Protein AF-A0A423J832-F1 (afdb_monomer_lite)

Sequence (151 aa):
MRSGGTHQSEHPGKLGWFMEVVCPSADRFETAFSSPDRAEGVAHLAERMSDHIIEHAYWGSARDRLPIAQVDPLLTSPTPEAFEILQPKRVRVQGKNNLSLIRSGQDWSDTIGQERDLYLNDMEPTLVAGMDFLRDQGRLPGHRGQLFLLG

InterPro domains:
  IPR025702 Aliphatic aldoxime/phenylacetaldoxime dehydratase [PF13816] (13-142)

Organism: NCBI:txid930166

pLDDT: mean 84.41, std 17.06, range [34.03, 98.06]

Foldseek 3Di:
DDDDDPPPPDDPDPDDDDDDDDDDDPLLAADDDPDQPDDDDCSVVPPGGDDDDPLDDDPCSRLVRRNCSVPDVLDKDPQDPDWDCPDPRDIHGDDIRSQAEDEDEDDCPPPDDPVNCCCVPPPVVVVVVVVVCCVPPLVPPPSVRYDYDYD

Radius of gyration: 19.94 Å; chains: 1; bounding box: 53×41×42 Å

Secondary structure (DSSP, 8-state):
------------SSS----------TTS-----S-TT---GGGGGSS------SS-SSTTHHHHTSGGGGT---PPPPP--PEEEEETTEEEEPP-TT-EEEEE----TT--HHHHHHIIIIIHHHHHHHHHHHHHHTTSTTTTTEEEEE-

Structure (mmCIF, N/CA/C/O backbone):
data_AF-A0A423J832-F1
#
_entry.id   AF-A0A423J832-F1
#
loop_
_atom_site.group_PDB
_atom_site.id
_atom_site.type_symbol
_atom_site.label_atom_id
_atom_site.label_alt_id
_atom_site.label_comp_id
_atom_site.label_asym_id
_atom_site.label_entity_id
_atom_site.label_seq_id
_atom_site.pdbx_PDB_ins_code
_atom_site.Cartn_x
_atom_site.Cartn_y
_atom_site.Cartn_z
_atom_site.occupancy
_atom_site.B_iso_or_equiv
_atom_site.auth_seq_id
_atom_site.auth_comp_id
_atom_site.auth_asym_id
_atom_site.auth_atom_id
_atom_site.pdbx_PDB_model_num
ATOM 1 N N . MET A 1 1 ? -38.864 16.291 11.611 1.00 36.97 1 MET A N 1
ATOM 2 C CA . MET A 1 1 ? -38.803 14.986 12.304 1.00 36.97 1 MET A CA 1
ATOM 3 C C . MET A 1 1 ? -38.875 13.884 11.258 1.00 36.97 1 MET A C 1
ATOM 5 O O . MET A 1 1 ? -39.946 13.655 10.718 1.00 36.97 1 MET A O 1
ATOM 9 N N . ARG A 1 2 ? -37.743 13.272 10.892 1.00 35.44 2 ARG A N 1
ATOM 10 C CA . ARG A 1 2 ? -37.725 12.047 10.078 1.00 35.44 2 ARG A CA 1
ATOM 11 C C . ARG A 1 2 ? -37.383 10.898 11.017 1.00 35.44 2 ARG A C 1
ATOM 13 O O . ARG A 1 2 ? -36.361 10.946 11.694 1.00 35.44 2 ARG A O 1
ATOM 20 N N . SER A 1 3 ? -38.305 9.952 11.117 1.00 37.66 3 SER A N 1
ATOM 21 C CA . SER A 1 3 ? -38.234 8.759 11.953 1.00 37.66 3 SER A CA 1
ATOM 22 C C . SER A 1 3 ? -37.027 7.907 11.564 1.00 37.66 3 SER A C 1
ATOM 24 O O . SER A 1 3 ? -36.931 7.450 10.424 1.00 37.66 3 SER A O 1
ATOM 26 N N . GLY A 1 4 ? -36.112 7.712 12.513 1.00 40.28 4 GLY A N 1
ATOM 27 C CA . GLY A 1 4 ? -34.990 6.792 12.385 1.00 40.28 4 GLY A CA 1
ATOM 28 C C . GLY A 1 4 ? -35.491 5.352 12.363 1.00 40.28 4 GLY A C 1
ATOM 29 O O . GLY A 1 4 ? -35.979 4.847 13.369 1.00 40.28 4 GLY A O 1
ATOM 30 N N . GLY A 1 5 ? -35.375 4.703 11.207 1.00 34.03 5 GLY A N 1
ATOM 31 C CA . GLY A 1 5 ? -35.502 3.257 11.098 1.00 34.03 5 GLY A CA 1
ATOM 32 C C . GLY A 1 5 ? -34.211 2.607 11.580 1.00 34.03 5 GLY A C 1
ATOM 33 O O . GLY A 1 5 ? -33.200 2.631 10.882 1.00 34.03 5 GLY A O 1
ATOM 34 N N . THR A 1 6 ? -34.226 2.038 12.779 1.00 42.25 6 THR A N 1
ATOM 35 C CA . THR A 1 6 ? -33.174 1.140 13.254 1.00 42.25 6 THR A CA 1
ATOM 36 C C . THR A 1 6 ? -33.326 -0.201 12.540 1.00 42.25 6 THR A C 1
ATOM 38 O O . THR A 1 6 ? -34.042 -1.089 12.993 1.00 42.25 6 THR A O 1
ATOM 41 N N . HIS A 1 7 ? -32.649 -0.366 11.401 1.00 44.50 7 HIS A N 1
ATOM 42 C CA . HIS A 1 7 ? -32.467 -1.686 10.798 1.00 44.50 7 HIS A CA 1
ATOM 43 C C . HIS A 1 7 ? -31.565 -2.522 11.720 1.00 44.50 7 HIS A C 1
ATOM 45 O O . HIS A 1 7 ? -30.336 -2.477 11.639 1.00 44.50 7 HIS A O 1
ATOM 51 N N . GLN A 1 8 ? -32.176 -3.268 12.642 1.00 46.84 8 GLN A N 1
ATOM 52 C CA . GLN A 1 8 ? -31.496 -4.348 13.344 1.00 46.84 8 GLN A CA 1
ATOM 53 C C . GLN A 1 8 ? -31.387 -5.528 12.381 1.00 46.84 8 GLN A C 1
ATOM 55 O O . GLN A 1 8 ? -32.319 -6.308 12.222 1.00 46.84 8 GLN A O 1
ATOM 60 N N . SER A 1 9 ? -30.266 -5.636 11.674 1.00 55.16 9 SER A N 1
ATOM 61 C CA . SER A 1 9 ? -29.947 -6.871 10.963 1.00 55.16 9 SER A CA 1
ATOM 62 C C . SER A 1 9 ? -29.386 -7.869 11.977 1.00 55.16 9 SER A C 1
ATOM 64 O O . SER A 1 9 ? -28.193 -7.839 12.291 1.00 55.16 9 SER A O 1
ATOM 66 N N . GLU A 1 10 ? -30.250 -8.720 12.519 1.00 57.28 10 GLU A N 1
ATOM 67 C CA . GLU A 1 10 ? -29.813 -9.937 13.196 1.00 57.28 10 GLU A CA 1
ATOM 68 C C . GLU A 1 10 ? -29.163 -10.855 12.151 1.00 57.28 10 GLU A C 1
ATOM 70 O O . GLU A 1 10 ? -29.772 -11.177 11.133 1.00 57.28 10 GLU A O 1
ATOM 75 N N . HIS A 1 11 ? -27.902 -11.241 12.364 1.00 59.62 11 HIS A N 1
ATOM 76 C CA . HIS A 1 11 ? -27.209 -12.207 11.508 1.00 59.62 11 HIS A CA 1
ATOM 77 C C . HIS A 1 11 ? -27.325 -13.604 12.141 1.00 59.62 11 HIS A C 1
ATOM 79 O O . HIS A 1 11 ? -26.670 -13.857 13.155 1.00 59.62 11 HIS A O 1
ATOM 85 N N . PRO A 1 12 ? -28.121 -14.529 11.579 1.00 58.09 12 PRO A N 1
ATOM 86 C CA . PRO A 1 12 ? -28.448 -15.806 12.221 1.00 58.09 12 PRO A CA 1
ATOM 87 C C . PRO A 1 12 ? -27.370 -16.904 12.052 1.00 58.09 12 PRO A C 1
ATOM 89 O O . PRO A 1 12 ? -27.673 -18.089 12.149 1.00 58.09 12 PRO A O 1
ATOM 92 N N . GLY A 1 13 ? -26.107 -16.552 11.785 1.00 68.81 13 GLY A N 1
ATOM 93 C CA . GLY A 1 13 ? -25.051 -17.508 11.412 1.00 68.81 13 GLY A CA 1
ATOM 94 C C . GLY A 1 13 ? -23.963 -17.729 12.472 1.00 68.81 13 GLY A C 1
ATOM 95 O O . GLY A 1 13 ? -23.710 -16.873 13.313 1.00 68.81 13 GLY A O 1
ATOM 96 N N . LYS A 1 14 ? -23.261 -18.871 12.386 1.00 85.25 14 LYS A N 1
ATOM 97 C CA . LYS A 1 14 ? -22.036 -19.177 13.166 1.00 85.25 14 LYS A CA 1
ATOM 98 C C . LYS A 1 14 ? -20.777 -18.450 12.654 1.00 85.25 14 LYS A C 1
ATOM 100 O O . LYS A 1 14 ? -19.709 -18.614 13.233 1.00 85.25 14 LYS A O 1
ATOM 105 N N . LEU A 1 15 ? -20.888 -17.702 11.557 1.00 88.19 15 LEU A N 1
ATOM 106 C CA . LEU A 1 15 ? -19.777 -17.021 10.890 1.00 88.19 15 LEU A CA 1
ATOM 107 C C . LEU A 1 15 ? -19.659 -15.564 11.356 1.00 88.19 15 LEU A C 1
ATOM 109 O O . LEU A 1 15 ? -20.670 -14.905 11.605 1.00 88.19 15 LEU A O 1
ATOM 113 N N . GLY A 1 16 ? -18.423 -15.069 11.440 1.00 89.88 16 GLY A N 1
ATOM 114 C CA . GLY A 1 16 ? -18.128 -13.650 11.633 1.00 89.88 16 GLY A CA 1
ATOM 115 C C . GLY A 1 16 ? -18.175 -12.888 10.308 1.00 89.88 16 GLY A C 1
ATOM 116 O O . GLY A 1 16 ? -17.800 -13.428 9.271 1.00 89.88 16 GLY A O 1
ATOM 117 N N . TRP A 1 17 ? -18.620 -11.634 10.356 1.00 90.81 17 TRP A N 1
ATOM 118 C CA . TRP A 1 17 ? -18.662 -10.728 9.207 1.00 90.81 17 TRP A CA 1
ATOM 119 C C . TRP A 1 17 ? -17.906 -9.452 9.551 1.00 90.81 17 TRP A C 1
ATOM 121 O O . TRP A 1 17 ? -18.014 -8.958 10.675 1.00 90.81 17 TRP A O 1
ATOM 131 N N . PHE A 1 18 ? -17.187 -8.900 8.580 1.00 92.00 18 PHE A N 1
ATOM 132 C CA . PHE A 1 18 ? -16.541 -7.600 8.695 1.00 92.00 18 PHE A CA 1
ATOM 133 C C . PHE A 1 18 ? -16.747 -6.800 7.409 1.00 92.00 18 PHE A C 1
ATOM 135 O O . PHE A 1 18 ? -17.041 -7.357 6.353 1.00 92.00 18 PHE A O 1
ATOM 142 N N . MET A 1 19 ? -16.639 -5.480 7.523 1.00 92.75 19 MET A N 1
ATOM 143 C CA . MET A 1 19 ? -16.716 -4.559 6.398 1.00 92.75 19 MET A CA 1
ATOM 144 C C . MET A 1 19 ? -15.739 -3.416 6.657 1.00 92.75 19 MET A C 1
ATOM 146 O O . MET A 1 19 ? -15.902 -2.670 7.622 1.00 92.75 19 MET A O 1
ATOM 150 N N . GLU A 1 20 ? -14.743 -3.289 5.787 1.00 91.69 20 GLU A N 1
ATOM 151 C CA . GLU A 1 20 ? -13.739 -2.228 5.817 1.00 91.69 20 GLU A CA 1
ATOM 152 C C . GLU A 1 20 ? -13.925 -1.363 4.574 1.00 91.69 20 GLU A C 1
ATOM 154 O O . GLU A 1 20 ? -13.771 -1.832 3.449 1.00 91.69 20 GLU A O 1
ATOM 159 N N . VAL A 1 21 ? -14.325 -0.108 4.774 1.00 92.50 21 VAL A N 1
ATOM 160 C CA . VAL A 1 21 ? -14.593 0.834 3.682 1.00 92.50 21 VAL A CA 1
ATOM 161 C C . VAL A 1 21 ? -13.743 2.071 3.898 1.00 92.50 21 VAL A C 1
ATOM 163 O O . VAL A 1 21 ? -13.837 2.720 4.940 1.00 92.50 21 VAL A O 1
ATOM 166 N N . VAL A 1 22 ? -12.940 2.406 2.892 1.00 91.81 22 VAL A N 1
ATOM 167 C CA . VAL A 1 22 ? -12.191 3.660 2.812 1.00 91.81 22 VAL A CA 1
ATOM 168 C C . VAL A 1 22 ? -12.587 4.393 1.536 1.00 91.81 22 VAL A C 1
ATOM 170 O O . VAL A 1 22 ? -12.792 3.773 0.496 1.00 91.81 22 VAL A O 1
ATOM 173 N N . CYS A 1 23 ? -12.702 5.716 1.624 1.00 93.62 23 CYS A N 1
ATOM 174 C CA . CYS A 1 23 ? -13.133 6.566 0.516 1.00 93.62 23 CYS A CA 1
ATOM 175 C C . CYS A 1 23 ? -12.135 7.722 0.337 1.00 93.62 23 CYS A C 1
ATOM 177 O O . CYS A 1 23 ? -12.439 8.843 0.753 1.00 93.62 23 CYS A O 1
ATOM 179 N N . PRO A 1 24 ? -10.924 7.470 -0.195 1.00 94.81 24 PRO A N 1
ATOM 180 C CA . PRO A 1 24 ? -9.982 8.546 -0.475 1.00 94.81 24 PRO A CA 1
ATOM 181 C C . PRO A 1 24 ? -10.530 9.453 -1.585 1.00 94.81 24 PRO A C 1
ATOM 183 O O . PRO A 1 24 ? -11.142 8.988 -2.546 1.00 94.81 24 PRO A O 1
ATOM 186 N N . SER A 1 25 ? -10.298 10.756 -1.461 1.00 95.50 25 SER A N 1
ATOM 187 C CA . SER A 1 25 ? -10.433 11.701 -2.570 1.00 95.50 25 SER A CA 1
ATOM 188 C C . SER A 1 25 ? -9.281 11.526 -3.569 1.00 95.50 25 SER A C 1
ATOM 190 O O . SER A 1 25 ? -8.267 10.905 -3.252 1.00 95.50 25 SER A O 1
ATOM 192 N N . ALA A 1 26 ? -9.424 12.079 -4.778 1.00 94.88 26 ALA A N 1
ATOM 193 C CA . ALA A 1 26 ? -8.436 11.929 -5.854 1.00 94.88 26 ALA A CA 1
ATOM 194 C C . ALA A 1 26 ? -7.032 12.460 -5.510 1.00 94.88 26 ALA A C 1
ATOM 196 O O . ALA A 1 26 ? -6.043 12.002 -6.065 1.00 94.88 26 ALA A O 1
ATOM 197 N N . ASP A 1 27 ? -6.930 13.398 -4.572 1.00 97.38 27 ASP A N 1
ATOM 198 C CA . ASP A 1 27 ? -5.669 13.934 -4.058 1.00 97.38 27 ASP A CA 1
ATOM 199 C C . ASP A 1 27 ? -5.028 13.065 -2.961 1.00 97.38 27 ASP A C 1
ATOM 201 O O . ASP A 1 27 ? -3.900 13.338 -2.555 1.00 97.38 27 ASP A O 1
ATOM 205 N N . ARG A 1 28 ? -5.726 12.031 -2.471 1.00 96.94 28 ARG A N 1
ATOM 206 C CA . ARG A 1 28 ? -5.343 11.195 -1.317 1.00 96.94 28 ARG A CA 1
ATOM 207 C C . ARG A 1 28 ? -5.018 9.746 -1.672 1.00 96.94 28 ARG A C 1
ATOM 209 O O . ARG A 1 28 ? -4.885 8.924 -0.766 1.00 96.94 28 ARG A O 1
ATOM 216 N N . PHE A 1 29 ? -4.871 9.428 -2.952 1.00 96.69 29 PHE A N 1
ATOM 217 C CA . PHE A 1 29 ? -4.318 8.150 -3.384 1.00 96.69 29 PHE A CA 1
ATOM 218 C C . PHE A 1 29 ? -3.308 8.348 -4.511 1.00 96.69 29 PHE A C 1
ATOM 220 O O . PHE A 1 29 ? -3.307 9.364 -5.201 1.00 96.69 29 PHE A O 1
ATOM 227 N N . GLU A 1 30 ? -2.434 7.364 -4.660 1.00 97.12 30 GLU A N 1
ATOM 228 C CA . GLU A 1 30 ? -1.434 7.282 -5.716 1.00 97.12 30 GLU A CA 1
ATOM 229 C C . GLU A 1 30 ? -1.467 5.874 -6.310 1.00 97.12 30 GLU A C 1
ATOM 231 O O . GLU A 1 30 ? -1.953 4.934 -5.671 1.00 97.12 30 GLU A O 1
ATOM 236 N N . THR A 1 31 ? -0.981 5.733 -7.537 1.00 96.12 31 THR A N 1
ATOM 237 C CA . THR A 1 31 ? -0.826 4.435 -8.193 1.00 96.12 31 THR A CA 1
ATOM 238 C C . THR A 1 31 ? 0.511 4.376 -8.914 1.00 96.12 31 THR A C 1
ATOM 240 O O . THR A 1 31 ? 0.914 5.357 -9.541 1.00 96.12 31 THR A O 1
ATOM 243 N N . ALA A 1 32 ? 1.153 3.210 -8.904 1.00 95.50 32 ALA A N 1
ATOM 244 C CA . ALA A 1 32 ? 2.358 2.936 -9.675 1.00 95.50 32 ALA A CA 1
ATOM 245 C C . ALA A 1 32 ? 2.239 1.562 -10.343 1.00 95.50 32 ALA A C 1
ATOM 247 O O . ALA A 1 32 ? 1.945 0.572 -9.675 1.00 95.50 32 ALA A O 1
ATOM 248 N N . PHE A 1 33 ? 2.481 1.518 -11.653 1.00 95.12 33 PHE A N 1
ATOM 249 C CA . PHE A 1 33 ? 2.395 0.309 -12.469 1.00 95.12 33 PHE A CA 1
ATOM 250 C C . PHE A 1 33 ? 3.693 0.106 -13.244 1.00 95.12 33 PHE A C 1
ATOM 252 O O . PHE A 1 33 ? 4.256 1.060 -13.780 1.00 95.12 33 PHE A O 1
ATOM 259 N N . SER A 1 34 ? 4.144 -1.144 -13.323 1.00 91.88 34 SER A N 1
ATOM 260 C CA . SER A 1 34 ? 5.277 -1.544 -14.168 1.00 91.88 34 SER A CA 1
ATOM 261 C C . SER A 1 34 ? 4.844 -1.944 -15.584 1.00 91.88 34 SER A C 1
ATOM 263 O O . SER A 1 34 ? 5.670 -1.913 -16.491 1.00 91.88 34 SER A O 1
ATOM 265 N N . SER A 1 35 ? 3.556 -2.256 -15.774 1.00 90.06 35 SER A N 1
ATOM 266 C CA . SER A 1 35 ? 2.965 -2.675 -17.050 1.00 90.06 35 SER A CA 1
ATOM 267 C C . SER A 1 35 ? 1.778 -1.766 -17.399 1.00 90.06 35 SER A C 1
ATOM 269 O O . SER A 1 35 ? 0.734 -1.857 -16.751 1.00 90.06 35 SER A O 1
ATOM 271 N N . PRO A 1 36 ? 1.909 -0.852 -18.380 1.00 86.94 36 PRO A N 1
ATOM 272 C CA . PRO A 1 36 ? 0.879 0.149 -18.669 1.00 86.94 36 PRO A CA 1
ATOM 273 C C . PRO A 1 36 ? -0.395 -0.434 -19.303 1.00 86.94 36 PRO A C 1
ATOM 275 O O . PRO A 1 36 ? -1.437 0.218 -19.310 1.00 86.94 36 PRO A O 1
ATOM 278 N N . ASP A 1 37 ? -0.320 -1.653 -19.830 1.00 88.56 37 ASP A N 1
ATOM 279 C CA . ASP A 1 37 ? -1.401 -2.406 -20.466 1.00 88.56 37 ASP A CA 1
ATOM 280 C C . ASP A 1 37 ? -2.210 -3.271 -19.483 1.00 88.56 37 ASP A C 1
ATOM 282 O O . ASP A 1 37 ? -3.225 -3.854 -19.868 1.00 88.56 37 ASP A O 1
ATOM 286 N N . ARG A 1 38 ? -1.807 -3.323 -18.207 1.00 87.50 38 ARG A N 1
ATOM 287 C CA . ARG A 1 38 ? -2.489 -4.081 -17.149 1.00 87.50 38 ARG A CA 1
ATOM 288 C C . ARG A 1 38 ? -3.019 -3.167 -16.061 1.00 87.50 38 ARG A C 1
ATOM 290 O O . ARG A 1 38 ? -2.343 -2.867 -15.079 1.00 87.50 38 ARG A O 1
ATOM 297 N N . ALA A 1 39 ? -4.258 -2.723 -16.240 1.00 91.94 39 ALA A N 1
ATOM 298 C CA . ALA A 1 39 ? -4.976 -2.033 -15.179 1.00 91.94 39 ALA A CA 1
ATOM 299 C C . ALA A 1 39 ? -5.362 -3.025 -14.073 1.00 91.94 39 ALA A C 1
ATOM 301 O O . ALA A 1 39 ? -5.921 -4.078 -14.361 1.00 91.94 39 ALA A O 1
ATOM 302 N N . GLU A 1 40 ? -5.115 -2.640 -12.822 1.00 92.81 40 GLU A N 1
ATOM 303 C CA . GLU A 1 40 ? -5.498 -3.393 -11.627 1.00 92.81 40 GLU A CA 1
ATOM 304 C C . GLU A 1 40 ? -6.132 -2.462 -10.588 1.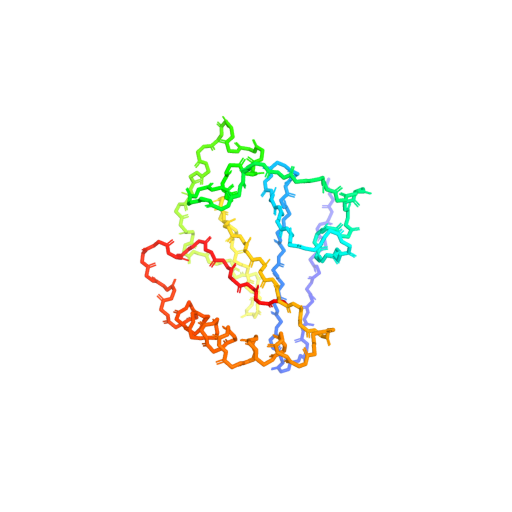00 92.81 40 GLU A C 1
ATOM 306 O O . GLU A 1 40 ? -5.797 -1.276 -10.473 1.00 92.81 40 GLU A O 1
ATOM 311 N N . GLY A 1 41 ? -7.047 -3.004 -9.784 1.00 93.31 41 GLY A N 1
ATOM 312 C CA . GLY A 1 41 ? -7.656 -2.280 -8.665 1.00 93.31 41 GLY A CA 1
ATOM 313 C C . GLY A 1 41 ? -8.298 -0.946 -9.074 1.00 93.31 41 GLY A C 1
ATOM 314 O O . GLY A 1 41 ? -9.188 -0.908 -9.921 1.00 93.31 41 GLY A O 1
ATOM 315 N N . VAL A 1 42 ? -7.875 0.158 -8.443 1.00 93.75 42 VAL A N 1
ATOM 316 C CA . VAL A 1 42 ? -8.456 1.494 -8.682 1.00 93.75 42 VAL A CA 1
ATOM 317 C C . VAL A 1 42 ? -8.184 2.019 -10.097 1.00 93.75 42 VAL A C 1
ATOM 319 O O . VAL A 1 42 ? -8.939 2.859 -10.581 1.00 93.75 42 VAL A O 1
ATOM 322 N N . ALA A 1 43 ? -7.172 1.496 -10.802 1.00 93.06 43 ALA A N 1
ATOM 323 C CA . ALA A 1 43 ? -6.858 1.939 -12.160 1.00 93.06 43 ALA A CA 1
ATOM 324 C C . ALA A 1 43 ? -7.948 1.590 -13.181 1.00 93.06 43 ALA A C 1
ATOM 326 O O . ALA A 1 43 ? -8.052 2.269 -14.195 1.00 93.06 43 ALA A O 1
ATOM 327 N N . HIS A 1 44 ? -8.825 0.619 -12.900 1.00 94.75 44 HIS A N 1
ATOM 328 C CA . HIS A 1 44 ? -10.008 0.381 -13.738 1.00 94.75 44 HIS A CA 1
ATOM 329 C C . HIS A 1 44 ? -10.992 1.558 -13.760 1.00 94.75 44 HIS A C 1
ATOM 331 O O . HIS A 1 44 ? -11.836 1.630 -14.649 1.00 94.75 44 HIS A O 1
ATOM 337 N N . LEU A 1 45 ? -10.915 2.458 -12.775 1.00 92.69 45 LEU A N 1
ATOM 338 C CA . LEU A 1 45 ? -11.739 3.666 -12.709 1.00 92.69 45 LEU A CA 1
ATOM 339 C C . LEU A 1 45 ? -11.062 4.874 -13.373 1.00 92.69 45 LEU A C 1
ATOM 341 O O . LEU A 1 45 ? -11.690 5.925 -13.492 1.00 92.69 45 LEU A O 1
ATOM 345 N N . ALA A 1 46 ? -9.791 4.753 -13.762 1.00 91.62 46 ALA A N 1
ATOM 346 C CA . ALA A 1 46 ? -9.058 5.824 -14.414 1.00 91.62 46 ALA A CA 1
ATOM 347 C C . ALA A 1 46 ? -9.455 5.936 -15.893 1.00 91.62 46 ALA A C 1
ATOM 349 O O . ALA A 1 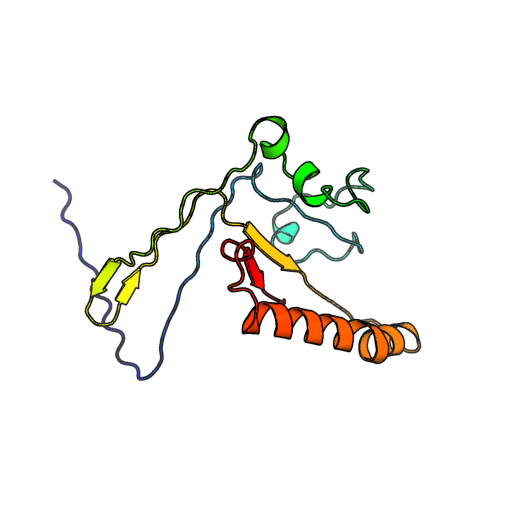46 ? -9.774 4.949 -16.549 1.00 91.62 46 ALA A O 1
ATOM 350 N N . GLU A 1 47 ? -9.387 7.151 -16.435 1.00 93.00 47 GLU A N 1
ATOM 351 C CA . GLU A 1 47 ? -9.635 7.392 -17.862 1.00 93.00 47 GLU A CA 1
ATOM 352 C C . GLU A 1 47 ? -8.550 6.755 -18.745 1.00 93.00 47 GLU A C 1
ATOM 354 O O . GLU A 1 47 ? -8.833 6.274 -19.841 1.00 93.00 47 GLU A O 1
ATOM 359 N N . ARG A 1 48 ? -7.300 6.757 -18.269 1.00 93.88 48 ARG A N 1
ATOM 360 C CA . ARG A 1 48 ? -6.135 6.215 -18.974 1.00 93.88 48 ARG A CA 1
ATOM 361 C C . ARG A 1 48 ? -4.969 5.957 -18.024 1.00 93.88 48 ARG A C 1
ATOM 363 O O . ARG A 1 48 ? -4.907 6.542 -16.943 1.00 93.88 48 ARG A O 1
ATOM 370 N N . MET A 1 49 ? -4.005 5.170 -18.492 1.00 95.44 49 MET A N 1
ATOM 371 C CA . MET A 1 49 ? -2.669 5.106 -17.902 1.00 95.44 49 MET A CA 1
ATOM 372 C C . MET A 1 49 ? -1.853 6.351 -18.298 1.00 95.44 49 MET A C 1
ATOM 374 O O . MET A 1 49 ? -2.026 6.904 -19.393 1.00 95.44 49 MET A O 1
ATOM 378 N N . SER A 1 50 ? -0.989 6.825 -17.401 1.00 94.38 50 SER A N 1
ATOM 379 C CA . SER A 1 50 ? -0.008 7.860 -17.735 1.00 94.38 50 SER A CA 1
ATOM 380 C C . SER A 1 50 ? 1.164 7.272 -18.521 1.00 94.38 50 SER A C 1
ATOM 382 O O . SER A 1 50 ? 1.388 6.063 -18.522 1.00 94.38 50 SER A O 1
ATOM 384 N N . ASP A 1 51 ? 1.955 8.153 -19.126 1.00 94.25 51 ASP A N 1
ATOM 385 C CA . ASP A 1 51 ? 3.300 7.799 -19.571 1.00 94.25 51 ASP A CA 1
ATOM 386 C C . ASP A 1 51 ? 4.239 7.648 -18.358 1.00 94.25 51 ASP A C 1
ATOM 388 O O . ASP A 1 51 ? 3.813 7.661 -17.195 1.00 94.25 51 ASP A O 1
ATOM 392 N N . HIS A 1 52 ? 5.536 7.531 -18.630 1.00 94.12 52 HIS A N 1
ATOM 393 C CA . HIS A 1 52 ? 6.572 7.500 -17.606 1.00 94.12 52 HIS A CA 1
ATOM 394 C C . HIS A 1 52 ? 6.525 8.736 -16.696 1.00 94.12 52 HIS A C 1
ATOM 396 O O . HIS A 1 52 ? 6.423 9.872 -17.161 1.00 94.12 52 HIS A O 1
ATOM 402 N N . ILE A 1 53 ? 6.658 8.495 -15.393 1.00 95.12 53 ILE A N 1
ATOM 403 C CA . ILE A 1 53 ? 6.693 9.523 -14.347 1.00 95.12 53 ILE A CA 1
ATOM 404 C C . ILE A 1 53 ? 8.105 9.658 -13.773 1.00 95.12 53 ILE A C 1
ATOM 406 O O . ILE A 1 53 ? 8.904 8.725 -13.864 1.00 95.12 53 ILE A O 1
ATOM 410 N N . ILE A 1 54 ? 8.422 10.789 -13.143 1.00 96.88 54 ILE A N 1
ATOM 411 C CA . ILE A 1 54 ? 9.745 11.018 -12.533 1.00 96.88 54 ILE A CA 1
ATOM 412 C C . ILE A 1 54 ? 9.770 10.632 -11.047 1.00 96.88 54 ILE A C 1
ATOM 414 O O . ILE A 1 54 ? 10.813 10.261 -10.517 1.00 96.88 54 ILE A O 1
ATOM 418 N N . GLU A 1 55 ? 8.614 10.651 -10.386 1.00 96.94 55 GLU A N 1
ATOM 419 C CA . GLU A 1 55 ? 8.420 10.398 -8.959 1.00 96.94 55 GLU A CA 1
ATOM 420 C C . GLU A 1 55 ? 8.391 8.887 -8.655 1.00 96.94 55 GLU A C 1
ATOM 422 O O . GLU A 1 55 ? 7.408 8.337 -8.144 1.00 96.94 55 GLU A O 1
ATOM 427 N N . HIS A 1 56 ? 9.475 8.181 -8.987 1.00 96.81 56 HIS A N 1
ATOM 428 C CA . HIS A 1 56 ? 9.651 6.754 -8.705 1.00 96.81 56 HIS A CA 1
ATOM 429 C C . HIS A 1 56 ? 11.118 6.402 -8.401 1.00 96.81 56 HIS A C 1
ATOM 431 O O . HIS A 1 56 ? 12.023 7.200 -8.615 1.00 96.81 56 HIS A O 1
ATOM 437 N N . ALA A 1 57 ? 11.355 5.195 -7.875 1.00 94.31 57 ALA A N 1
ATOM 438 C CA . ALA A 1 57 ? 12.692 4.639 -7.609 1.00 94.31 57 ALA A CA 1
ATOM 439 C C . ALA A 1 57 ? 13.571 5.388 -6.577 1.00 94.31 57 ALA A C 1
ATOM 441 O O . ALA A 1 57 ? 14.776 5.152 -6.501 1.00 94.31 57 ALA A O 1
ATOM 442 N N . TYR A 1 58 ? 12.980 6.222 -5.717 1.00 96.94 58 TYR A N 1
ATOM 443 C CA . TYR A 1 58 ? 13.636 6.759 -4.519 1.00 96.94 58 TYR A CA 1
ATOM 444 C C . TYR A 1 58 ? 12.722 6.680 -3.289 1.00 96.94 58 TYR A C 1
ATOM 446 O O . TYR A 1 58 ? 11.489 6.695 -3.396 1.00 96.94 58 TYR A O 1
ATOM 454 N N . TRP A 1 59 ? 13.324 6.601 -2.099 1.00 97.06 59 TRP A N 1
ATOM 455 C CA . TRP A 1 59 ? 12.587 6.624 -0.834 1.00 97.06 59 TRP A CA 1
ATOM 456 C C . TRP A 1 59 ? 11.881 7.969 -0.657 1.00 97.06 59 TRP A C 1
ATOM 458 O O . TRP A 1 59 ? 12.525 9.012 -0.660 1.00 97.06 59 TRP A O 1
ATOM 468 N N . GLY A 1 60 ? 10.557 7.935 -0.501 1.00 96.06 60 GLY A N 1
ATOM 469 C CA . GLY A 1 60 ? 9.707 9.132 -0.461 1.00 96.06 60 GLY A CA 1
ATOM 470 C C . GLY A 1 60 ? 8.873 9.341 -1.726 1.00 96.06 60 GLY A C 1
ATOM 471 O O . GLY A 1 60 ? 7.842 9.996 -1.651 1.00 96.06 60 GLY A O 1
ATOM 472 N N . SER A 1 61 ? 9.217 8.690 -2.840 1.00 97.38 61 SER A N 1
ATOM 473 C CA . SER A 1 61 ? 8.490 8.846 -4.110 1.00 97.38 61 SER A CA 1
ATOM 474 C C . SER A 1 61 ? 6.990 8.539 -4.016 1.00 97.38 61 SER A C 1
ATOM 476 O O . SER A 1 61 ? 6.183 9.278 -4.565 1.00 97.38 61 SER A O 1
ATOM 478 N N . ALA A 1 62 ? 6.582 7.513 -3.259 1.00 96.25 62 ALA A N 1
ATOM 479 C CA . ALA A 1 62 ? 5.160 7.225 -3.033 1.00 96.25 62 ALA A CA 1
ATOM 480 C C . ALA A 1 62 ? 4.412 8.393 -2.364 1.00 96.25 62 ALA A C 1
ATOM 482 O O . ALA A 1 62 ? 3.262 8.662 -2.691 1.00 96.25 62 ALA A O 1
ATOM 483 N N . ARG A 1 63 ? 5.074 9.126 -1.459 1.00 96.88 63 ARG A N 1
ATOM 484 C CA . ARG A 1 63 ? 4.510 10.339 -0.855 1.00 96.88 63 ARG A CA 1
ATOM 485 C C . ARG A 1 63 ? 4.421 11.465 -1.880 1.00 96.88 63 ARG A C 1
ATOM 487 O O . ARG A 1 63 ? 3.402 12.141 -1.916 1.00 96.88 63 ARG A O 1
ATOM 494 N N . ASP A 1 64 ? 5.450 11.649 -2.699 1.00 97.56 64 ASP A N 1
ATOM 495 C CA . ASP A 1 64 ? 5.492 12.721 -3.702 1.00 97.56 64 ASP A CA 1
ATOM 496 C C . ASP A 1 64 ? 4.451 12.527 -4.816 1.00 97.56 64 ASP A C 1
ATOM 498 O O . ASP A 1 64 ? 3.969 13.505 -5.383 1.00 97.56 64 ASP A O 1
ATOM 502 N N . ARG A 1 65 ? 4.032 11.281 -5.079 1.00 97.50 65 ARG A N 1
ATOM 503 C CA . ARG A 1 65 ? 2.930 10.975 -6.005 1.00 97.50 65 ARG A CA 1
ATOM 504 C C . ARG A 1 65 ? 1.540 11.326 -5.472 1.00 97.50 65 ARG A C 1
ATOM 506 O O . ARG A 1 65 ? 0.602 11.365 -6.262 1.00 97.50 65 ARG A O 1
ATOM 513 N N . LEU A 1 66 ? 1.374 11.587 -4.171 1.00 97.81 66 LEU A N 1
ATOM 514 C CA . LEU A 1 66 ? 0.097 12.036 -3.609 1.00 97.81 66 LEU A CA 1
ATOM 515 C C . LEU A 1 66 ? -0.085 13.539 -3.862 1.00 97.81 66 LEU A C 1
ATOM 517 O O . LEU A 1 66 ? 0.670 14.331 -3.289 1.00 97.81 66 LEU A O 1
ATOM 521 N N . PRO A 1 67 ? -1.113 13.984 -4.612 1.00 97.94 67 PRO A N 1
ATOM 522 C CA . PRO A 1 67 ? -1.301 15.413 -4.869 1.00 97.94 67 PRO A CA 1
ATOM 523 C C . PRO A 1 67 ? -1.412 16.256 -3.588 1.00 97.94 67 PRO A C 1
ATOM 525 O O . PRO A 1 67 ? -0.851 17.348 -3.509 1.00 97.94 67 PRO A O 1
ATOM 528 N N . ILE A 1 68 ? -2.064 15.729 -2.545 1.00 98.06 68 ILE A N 1
ATOM 529 C CA . ILE A 1 68 ? -2.224 16.418 -1.257 1.00 98.06 68 ILE A CA 1
ATOM 530 C C . ILE A 1 68 ? -0.889 16.678 -0.531 1.00 98.06 68 ILE A C 1
ATOM 532 O O . ILE A 1 68 ? -0.792 17.617 0.259 1.00 98.06 68 ILE A O 1
ATOM 536 N N . ALA A 1 69 ? 0.165 15.899 -0.807 1.00 97.50 69 ALA A N 1
ATOM 537 C CA . ALA A 1 69 ? 1.454 16.016 -0.120 1.00 97.50 69 ALA A CA 1
ATOM 538 C C . ALA A 1 69 ? 2.219 17.309 -0.459 1.00 97.50 69 ALA A C 1
ATOM 540 O O . ALA A 1 69 ? 3.169 17.660 0.245 1.00 97.50 69 ALA A O 1
ATOM 541 N N . GLN A 1 70 ? 1.786 18.042 -1.491 1.00 97.75 70 GLN A N 1
ATOM 542 C CA . GLN A 1 70 ? 2.316 19.366 -1.833 1.00 97.75 70 GLN A CA 1
ATOM 543 C C . GLN A 1 70 ? 1.992 20.423 -0.766 1.00 97.75 70 GLN A C 1
ATOM 545 O O . GLN A 1 70 ? 2.716 21.408 -0.638 1.00 97.75 70 GLN A O 1
ATOM 550 N N . VAL A 1 71 ? 0.902 20.233 -0.012 1.00 97.94 71 VAL A N 1
ATOM 551 C CA . VAL A 1 71 ? 0.376 21.233 0.936 1.00 97.94 71 VAL A CA 1
ATOM 552 C C . VAL A 1 71 ? 0.055 20.670 2.323 1.00 97.94 71 VAL A C 1
ATOM 554 O O . VAL A 1 71 ? -0.115 21.444 3.263 1.00 97.94 71 VAL A O 1
ATOM 557 N N . ASP A 1 72 ? -0.014 19.346 2.479 1.00 96.88 72 ASP A N 1
ATOM 558 C CA . ASP A 1 72 ? -0.324 18.666 3.740 1.00 96.88 72 ASP A CA 1
ATOM 559 C C . ASP A 1 72 ? 0.845 17.746 4.156 1.00 96.88 72 ASP A C 1
ATOM 561 O O . ASP A 1 72 ? 1.311 16.918 3.365 1.00 96.88 72 ASP A O 1
ATOM 565 N N . PRO A 1 73 ? 1.339 17.831 5.406 1.00 94.56 73 PRO A N 1
ATOM 566 C CA . PRO A 1 73 ? 2.353 16.909 5.914 1.00 94.56 73 PRO A CA 1
ATOM 567 C C . PRO A 1 73 ? 1.845 15.468 6.119 1.00 94.56 73 PRO A C 1
ATOM 569 O O . PRO A 1 73 ? 2.660 14.589 6.394 1.00 94.56 73 PRO A O 1
ATOM 572 N N . LEU A 1 74 ? 0.539 15.210 5.985 1.00 92.88 74 LEU A N 1
ATOM 573 C CA . LEU A 1 74 ? -0.120 13.909 6.156 1.00 92.88 74 LEU A CA 1
ATOM 574 C C . LEU A 1 74 ? 0.092 13.297 7.547 1.00 92.88 74 LEU A C 1
ATOM 576 O O . LEU A 1 74 ? 0.188 12.081 7.718 1.00 92.88 74 LEU A O 1
ATOM 580 N N . LEU A 1 75 ? 0.137 14.151 8.572 1.00 90.69 75 LEU A N 1
ATOM 581 C CA . LEU A 1 75 ? 0.323 13.711 9.951 1.00 90.69 75 LEU A CA 1
ATOM 582 C C . LEU A 1 75 ? -0.864 12.876 10.422 1.00 90.69 75 LEU A C 1
ATOM 584 O O . LEU A 1 75 ? -2.028 13.225 10.224 1.00 90.69 75 LEU A O 1
ATOM 588 N N . THR A 1 76 ? -0.562 11.765 11.076 1.00 82.81 76 THR A N 1
ATOM 589 C CA . THR A 1 76 ? -1.582 10.845 11.560 1.00 82.81 76 THR A CA 1
ATOM 590 C C . THR A 1 76 ? -2.113 11.285 12.926 1.00 82.81 76 THR A C 1
ATOM 592 O O . THR A 1 76 ? -1.357 11.768 13.770 1.00 82.81 76 THR A O 1
ATOM 595 N N . SER A 1 77 ? -3.412 11.111 13.178 1.00 76.69 77 SER A N 1
ATOM 596 C CA . SER A 1 77 ? -3.976 11.359 14.515 1.00 76.69 77 SER A CA 1
ATOM 597 C C . SER A 1 77 ? -3.637 10.211 15.483 1.00 76.69 77 SER A C 1
ATOM 599 O O . SER A 1 77 ? -3.368 9.091 15.036 1.00 76.69 77 SER A O 1
ATOM 601 N N . PRO A 1 78 ? -3.652 10.427 16.811 1.00 72.94 78 PRO A N 1
ATOM 602 C CA . PRO A 1 78 ? -3.566 9.327 17.768 1.00 72.94 78 PRO A CA 1
ATOM 603 C C . PRO A 1 78 ? -4.615 8.256 17.455 1.00 72.94 78 PRO A C 1
ATOM 605 O O . PRO A 1 78 ? -5.735 8.577 17.056 1.00 72.94 78 PRO A O 1
ATOM 608 N N . THR A 1 79 ? -4.246 6.983 17.588 1.00 66.62 79 THR A N 1
ATOM 609 C CA . THR A 1 79 ? -5.178 5.879 17.334 1.00 66.62 79 THR A CA 1
ATOM 610 C C . THR A 1 79 ? -6.281 5.908 18.391 1.00 66.62 79 THR A C 1
ATOM 612 O O . THR A 1 79 ? -5.953 5.826 19.576 1.00 66.62 79 THR A O 1
ATOM 615 N N . PRO A 1 80 ? -7.567 6.007 18.013 1.00 61.44 80 PRO A N 1
ATOM 616 C CA . PRO A 1 80 ? -8.642 5.783 18.963 1.00 61.44 80 PRO A CA 1
ATOM 617 C C . PRO A 1 80 ? -8.548 4.328 19.431 1.00 61.44 80 PRO A C 1
ATOM 619 O O . PRO A 1 80 ? -8.709 3.408 18.634 1.00 61.44 80 PRO A O 1
ATOM 622 N N . GLU A 1 81 ? -8.268 4.098 20.713 1.00 59.84 81 GLU A N 1
ATOM 623 C CA . GLU A 1 81 ? -8.311 2.743 21.290 1.00 59.84 81 GLU A CA 1
ATOM 624 C C . GLU A 1 81 ? -9.753 2.227 21.442 1.00 59.84 81 GLU A C 1
ATOM 626 O O . GLU A 1 81 ? -9.981 1.063 21.766 1.00 59.84 81 GLU A O 1
ATOM 631 N N . ALA A 1 82 ? -10.736 3.097 21.200 1.00 65.25 82 ALA A N 1
ATOM 632 C CA . ALA A 1 82 ? -12.140 2.823 21.417 1.00 65.25 82 ALA A CA 1
ATOM 633 C C . ALA A 1 82 ? -12.824 2.320 20.142 1.00 65.25 82 ALA A C 1
ATOM 635 O O . ALA A 1 82 ? -12.838 2.979 19.100 1.00 65.25 82 ALA A O 1
ATOM 636 N N . PHE A 1 83 ? -13.464 1.165 20.267 1.00 80.06 83 PHE A N 1
ATOM 637 C CA . PHE A 1 83 ? -14.482 0.699 19.345 1.00 80.06 83 PHE A CA 1
ATOM 638 C C . PHE A 1 83 ? -15.871 0.985 19.924 1.00 80.06 83 PHE A C 1
ATOM 640 O O . PHE A 1 83 ? -16.087 0.944 21.135 1.00 80.06 83 PHE A O 1
ATOM 647 N N . GLU A 1 84 ? -16.827 1.274 19.052 1.00 86.38 84 GLU A N 1
ATOM 648 C CA . GLU A 1 84 ? -18.223 1.477 19.416 1.00 86.38 84 GLU A CA 1
ATOM 649 C C . GLU A 1 84 ? -18.955 0.132 19.333 1.00 86.38 84 GLU A C 1
ATOM 651 O O . GLU A 1 84 ? -19.039 -0.486 18.268 1.00 86.38 84 GLU A O 1
ATOM 656 N N . ILE A 1 85 ? -19.495 -0.343 20.455 1.00 88.06 85 ILE A N 1
ATOM 657 C CA . ILE A 1 85 ? -20.384 -1.510 20.465 1.00 88.06 85 ILE A CA 1
ATOM 658 C C . ILE A 1 85 ? -21.771 -1.030 20.028 1.00 88.06 85 ILE A C 1
ATOM 660 O O . ILE A 1 85 ? -22.497 -0.423 20.809 1.00 88.06 85 ILE A O 1
ATOM 664 N N . LEU A 1 86 ? -22.147 -1.306 18.778 1.00 87.12 86 LEU A N 1
ATOM 665 C CA . LEU A 1 86 ? -23.471 -0.963 18.247 1.00 87.12 86 LEU A CA 1
ATOM 666 C C . LEU A 1 86 ? -24.541 -1.955 18.720 1.00 87.12 86 LEU A C 1
ATOM 668 O O . LEU A 1 86 ? -25.693 -1.582 18.928 1.00 87.12 86 LEU A O 1
ATOM 672 N N . GLN A 1 87 ? -24.165 -3.233 18.839 1.00 86.38 87 GLN A N 1
ATOM 673 C CA . GLN A 1 87 ? -24.983 -4.343 19.346 1.00 86.38 87 GLN A CA 1
ATOM 674 C C . GLN A 1 87 ? -24.048 -5.389 19.983 1.00 86.38 87 GLN A C 1
ATOM 676 O O . GLN A 1 87 ? -22.862 -5.393 19.653 1.00 86.38 87 GLN A O 1
ATOM 681 N N . PRO A 1 88 ? -24.534 -6.340 20.807 1.00 83.31 88 PRO A N 1
ATOM 682 C CA . PRO A 1 88 ? -23.681 -7.326 21.489 1.00 83.31 88 PRO A CA 1
ATOM 683 C C . PRO A 1 88 ? -22.709 -8.114 20.590 1.00 83.31 88 PRO A C 1
ATOM 685 O O . PRO A 1 88 ? -21.696 -8.609 21.070 1.00 83.31 88 PRO A O 1
ATOM 688 N N . LYS A 1 89 ? -23.005 -8.234 19.289 1.00 86.56 89 LYS A N 1
ATOM 689 C CA . LYS A 1 89 ? -22.163 -8.907 18.281 1.00 86.56 89 LYS A CA 1
ATOM 690 C C . LYS A 1 89 ? -21.763 -8.001 17.111 1.00 86.56 89 LYS A C 1
ATOM 692 O O . LYS A 1 89 ? -21.297 -8.490 16.087 1.00 86.56 89 LYS A O 1
ATOM 697 N N . ARG A 1 90 ? -21.989 -6.691 17.225 1.00 90.06 90 ARG A N 1
ATOM 698 C CA . ARG A 1 90 ? -21.669 -5.713 16.184 1.00 90.06 90 ARG A CA 1
ATOM 699 C C . ARG A 1 90 ? -20.831 -4.601 16.776 1.00 90.06 90 ARG A C 1
ATOM 701 O O . ARG A 1 90 ? -21.320 -3.788 17.557 1.00 90.06 90 ARG A O 1
ATOM 708 N N . VAL A 1 91 ? -19.592 -4.553 16.327 1.00 91.44 91 VAL A N 1
ATOM 709 C CA . VAL A 1 91 ? -18.619 -3.548 16.721 1.00 91.44 91 VAL A CA 1
ATOM 710 C C . VAL A 1 91 ? -18.314 -2.672 15.514 1.00 91.44 91 VAL A C 1
ATOM 712 O O . VAL A 1 91 ? -18.213 -3.165 14.392 1.00 91.44 91 VAL A O 1
ATOM 715 N N . ARG A 1 92 ? -18.183 -1.368 15.744 1.00 90.19 92 ARG A N 1
ATOM 716 C CA . ARG A 1 92 ? -17.653 -0.414 14.778 1.00 90.19 92 ARG A CA 1
ATOM 717 C C . ARG A 1 92 ? -16.315 0.100 15.285 1.00 90.19 92 ARG A C 1
ATOM 719 O O . ARG A 1 92 ? -16.225 0.634 16.386 1.00 90.19 92 ARG A O 1
ATOM 726 N N . VAL A 1 93 ? -15.290 -0.028 14.456 1.00 87.69 93 VAL A N 1
ATOM 727 C CA . VAL A 1 93 ? -13.984 0.587 14.693 1.00 87.69 93 VAL A CA 1
ATOM 728 C C . VAL A 1 93 ? -13.976 1.941 13.994 1.00 87.69 93 VAL A C 1
ATOM 730 O O . VAL A 1 93 ? -14.355 2.036 12.827 1.00 87.69 93 VAL A O 1
ATOM 733 N N . GLN A 1 94 ? -13.609 2.997 14.719 1.00 85.12 94 GLN A N 1
ATOM 734 C CA . GLN A 1 94 ? -13.490 4.329 14.133 1.00 85.12 94 GLN A CA 1
ATOM 735 C C . GLN A 1 94 ? -12.226 4.410 13.276 1.00 85.12 94 GLN A C 1
ATOM 737 O O . GLN A 1 94 ? -11.168 3.906 13.655 1.00 85.12 94 GLN A O 1
ATOM 742 N N . GLY A 1 95 ? -12.350 5.055 12.116 1.00 81.19 95 GLY A N 1
ATOM 743 C CA . GLY A 1 95 ? -11.213 5.330 11.247 1.00 81.19 95 GLY A CA 1
ATOM 744 C C . GLY A 1 95 ? -10.221 6.301 11.888 1.00 81.19 95 GLY A C 1
ATOM 745 O O . GLY A 1 95 ? -10.503 6.963 12.888 1.00 81.19 95 GLY A O 1
ATOM 746 N N . LYS A 1 96 ? -9.044 6.406 11.276 1.00 83.81 96 LYS A N 1
ATOM 747 C CA . LYS A 1 96 ? -7.972 7.308 11.696 1.00 83.81 96 LYS A CA 1
ATOM 748 C C . LYS A 1 96 ? -7.611 8.242 10.548 1.00 83.81 96 LYS A C 1
ATOM 750 O O . LYS A 1 96 ? -7.487 7.799 9.407 1.00 83.81 96 LYS A O 1
ATOM 755 N N . ASN A 1 97 ? -7.428 9.527 10.853 1.00 88.56 97 ASN A N 1
ATOM 756 C CA . ASN A 1 97 ? -6.974 10.495 9.857 1.00 88.56 97 ASN A CA 1
ATOM 757 C C . ASN A 1 97 ? -5.603 10.089 9.322 1.00 88.56 97 ASN A C 1
ATOM 759 O O . ASN A 1 97 ? -4.708 9.751 10.104 1.00 88.56 97 ASN A O 1
ATOM 763 N N . ASN A 1 98 ? -5.452 10.163 7.999 1.00 90.94 98 ASN A N 1
ATOM 764 C CA . ASN A 1 98 ? -4.229 9.780 7.297 1.00 90.94 98 ASN A CA 1
ATOM 765 C C . ASN A 1 98 ? -3.785 8.342 7.643 1.00 90.94 98 ASN A C 1
ATOM 767 O O . ASN A 1 98 ? -2.598 8.076 7.815 1.00 90.94 98 ASN A O 1
ATOM 771 N N . LEU A 1 99 ? -4.747 7.421 7.799 1.00 89.25 99 LEU A N 1
ATOM 772 C CA . LEU A 1 99 ? -4.476 5.985 7.730 1.00 89.25 99 LEU A CA 1
ATOM 773 C C . LEU A 1 99 ? -4.007 5.650 6.311 1.00 89.25 99 LEU A C 1
ATOM 775 O O . LEU A 1 99 ? -4.660 6.035 5.341 1.00 89.25 99 LEU A O 1
ATOM 779 N N . SER A 1 100 ? -2.906 4.914 6.197 1.00 90.81 100 SER A N 1
ATOM 780 C CA . SER A 1 100 ? -2.399 4.450 4.910 1.00 90.81 100 SER A CA 1
ATOM 781 C C . SER A 1 100 ? -2.901 3.036 4.624 1.00 90.81 100 SER A C 1
ATOM 783 O O . SER A 1 100 ? -2.779 2.137 5.456 1.00 90.81 100 SER A O 1
ATOM 785 N N . LEU A 1 101 ? -3.449 2.837 3.428 1.00 92.25 101 LEU A N 1
ATOM 786 C CA . LEU A 1 101 ? -3.820 1.530 2.894 1.00 92.25 101 LEU A CA 1
ATOM 787 C C . LEU A 1 101 ? -2.957 1.259 1.667 1.00 92.25 101 LEU A C 1
ATOM 789 O O . LEU A 1 101 ? -2.930 2.083 0.755 1.00 92.25 101 LEU A O 1
ATOM 793 N N . ILE A 1 102 ? -2.278 0.114 1.643 1.00 92.94 102 ILE A N 1
ATOM 794 C CA . ILE A 1 102 ? -1.479 -0.310 0.494 1.00 92.94 102 ILE A CA 1
ATOM 795 C C . ILE A 1 102 ? -2.056 -1.618 -0.040 1.00 92.94 102 ILE A C 1
ATOM 797 O O . ILE A 1 102 ? -2.201 -2.595 0.698 1.00 92.94 102 ILE A O 1
ATOM 801 N N . ARG A 1 103 ? -2.349 -1.625 -1.344 1.00 93.62 103 ARG A N 1
ATOM 802 C CA . ARG A 1 103 ? -2.595 -2.831 -2.135 1.00 93.62 103 ARG A CA 1
ATOM 803 C C . ARG A 1 103 ? -1.452 -2.971 -3.133 1.00 93.62 103 ARG A C 1
ATOM 805 O O . ARG A 1 103 ? -1.405 -2.233 -4.111 1.00 93.62 103 ARG A O 1
ATOM 812 N N . SER A 1 104 ? -0.537 -3.893 -2.854 1.00 91.44 104 SER A N 1
ATOM 813 C CA . SER A 1 104 ? 0.603 -4.200 -3.721 1.00 91.44 104 SER A CA 1
ATOM 814 C C . SER A 1 104 ? 0.368 -5.565 -4.350 1.00 91.44 104 SER A C 1
ATOM 816 O O . SER A 1 104 ? 0.485 -6.573 -3.656 1.00 91.44 104 SER A O 1
ATOM 818 N N . GLY A 1 105 ? -0.004 -5.584 -5.630 1.00 90.50 105 GLY A N 1
ATOM 819 C CA . GLY A 1 105 ? -0.323 -6.813 -6.357 1.00 90.50 105 GLY A CA 1
ATOM 820 C C . GLY A 1 105 ? 0.874 -7.393 -7.098 1.00 90.50 105 GLY A C 1
ATOM 821 O O . GLY A 1 105 ? 1.812 -6.668 -7.443 1.00 90.50 105 GLY A O 1
ATOM 822 N N . GLN A 1 106 ? 0.849 -8.702 -7.318 1.00 91.69 106 GLN A N 1
ATOM 823 C CA . GLN A 1 106 ? 1.815 -9.404 -8.157 1.00 91.69 106 GLN A CA 1
ATOM 824 C C . GLN A 1 106 ? 1.043 -10.279 -9.144 1.00 91.69 106 GLN A C 1
ATOM 826 O O . GLN A 1 106 ? 0.307 -11.171 -8.735 1.00 91.69 106 GLN A O 1
ATOM 831 N N . ASP A 1 107 ? 1.223 -10.035 -10.441 1.00 91.94 107 ASP A N 1
ATOM 832 C CA . ASP A 1 107 ? 0.654 -10.867 -11.499 1.00 91.94 107 ASP A CA 1
ATOM 833 C C . ASP A 1 107 ? 1.789 -11.496 -12.307 1.00 91.94 107 ASP A C 1
ATOM 835 O O . ASP A 1 107 ? 2.486 -10.823 -13.064 1.00 91.94 107 ASP A O 1
ATOM 839 N N . TRP A 1 108 ? 1.977 -12.800 -12.122 1.00 91.69 108 TRP A N 1
ATOM 840 C CA . TRP A 1 108 ? 2.939 -13.609 -12.870 1.00 91.69 108 TRP A CA 1
ATOM 841 C C . TRP A 1 108 ? 2.248 -14.663 -13.742 1.00 91.69 108 TRP A C 1
ATOM 843 O O . TRP A 1 108 ? 2.903 -15.598 -14.216 1.00 91.69 108 TRP A O 1
ATOM 853 N N . SER A 1 109 ? 0.928 -14.543 -13.942 1.00 92.62 109 SER A N 1
ATOM 854 C CA . SER A 1 109 ? 0.102 -15.535 -14.644 1.00 92.62 109 SER A CA 1
ATOM 855 C C . SER A 1 109 ? 0.640 -15.867 -16.038 1.00 92.62 109 SER A C 1
ATOM 857 O O . SER A 1 109 ? 0.713 -17.045 -16.397 1.00 92.62 109 SER A O 1
ATOM 859 N N . ASP A 1 110 ? 1.122 -14.845 -16.744 1.00 93.12 110 ASP A N 1
ATOM 860 C CA . ASP A 1 110 ? 1.613 -14.932 -18.121 1.00 93.12 110 ASP A CA 1
ATOM 861 C C . ASP A 1 110 ? 3.130 -15.122 -18.242 1.00 93.12 110 ASP A C 1
ATOM 863 O O . ASP A 1 110 ? 3.659 -15.240 -19.348 1.00 93.12 110 ASP A O 1
ATOM 867 N N . THR A 1 111 ? 3.846 -15.201 -17.119 1.00 94.00 111 THR A N 1
ATOM 868 C CA . THR A 1 111 ? 5.290 -15.456 -17.134 1.00 94.00 111 THR A CA 1
ATOM 869 C C . THR A 1 111 ? 5.576 -16.935 -17.407 1.00 94.00 111 THR A C 1
ATOM 871 O O . THR A 1 111 ? 4.885 -17.845 -16.920 1.00 94.00 111 THR A O 1
ATOM 874 N N . ILE A 1 112 ? 6.632 -17.190 -18.181 1.00 95.56 112 ILE A N 1
ATOM 875 C CA . ILE A 1 112 ? 7.094 -18.535 -18.547 1.00 95.56 112 ILE A CA 1
ATOM 876 C C . ILE A 1 112 ? 8.615 -18.651 -18.423 1.00 95.56 112 ILE A C 1
ATOM 878 O O . ILE A 1 112 ? 9.338 -17.656 -18.472 1.00 95.56 112 ILE A O 1
ATOM 882 N N . GLY A 1 113 ? 9.106 -19.887 -18.296 1.00 97.06 113 GLY A N 1
ATOM 883 C CA . GLY A 1 113 ? 10.538 -20.185 -18.258 1.00 97.06 113 GLY A CA 1
ATOM 884 C C . GLY A 1 113 ? 11.273 -19.362 -17.200 1.00 97.06 113 GLY A C 1
ATOM 885 O O . GLY A 1 113 ? 10.838 -19.294 -16.055 1.00 97.06 113 GLY A O 1
ATOM 886 N N . GLN A 1 114 ? 12.354 -18.699 -17.612 1.00 97.25 114 GLN A N 1
ATOM 887 C CA . GLN A 1 114 ? 13.256 -17.985 -16.708 1.00 97.25 114 GLN A CA 1
ATOM 888 C C . GLN A 1 114 ? 12.563 -16.908 -15.862 1.00 97.25 114 GLN A C 1
ATOM 890 O O . GLN A 1 114 ? 12.907 -16.751 -14.697 1.00 97.25 114 GLN A O 1
ATOM 895 N N . GLU A 1 115 ? 11.607 -16.165 -16.420 1.00 95.00 115 GLU A N 1
ATOM 896 C CA . GLU A 1 115 ? 10.909 -15.110 -15.674 1.00 95.00 115 GLU A CA 1
ATOM 897 C C . GLU A 1 115 ? 10.012 -15.701 -14.581 1.00 95.00 115 GLU A C 1
ATOM 899 O O . GLU A 1 115 ? 10.002 -15.219 -13.448 1.00 95.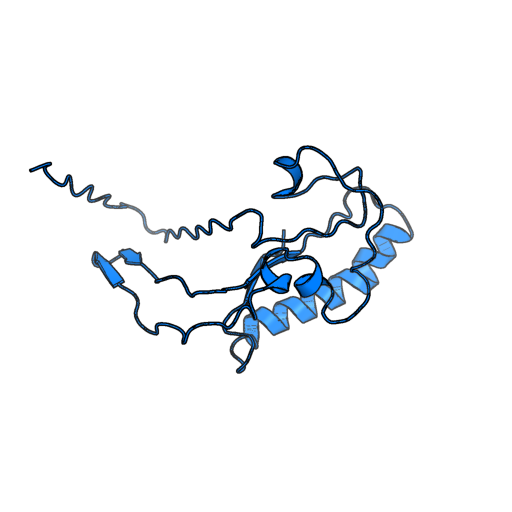00 115 GLU A O 1
ATOM 904 N N . ARG A 1 116 ? 9.326 -16.806 -14.897 1.00 97.00 116 ARG A N 1
ATOM 905 C CA . ARG A 1 116 ? 8.505 -17.535 -13.928 1.00 97.00 116 ARG A CA 1
ATOM 906 C C . ARG A 1 116 ? 9.360 -18.147 -12.824 1.00 97.00 116 ARG A C 1
ATOM 908 O O . ARG A 1 116 ? 9.005 -18.054 -11.652 1.00 97.00 116 ARG A O 1
ATOM 915 N N . ASP A 1 117 ? 10.483 -18.754 -13.203 1.00 97.69 117 ASP A N 1
ATOM 916 C CA . ASP A 1 117 ? 11.416 -19.365 -12.260 1.00 97.69 117 ASP A CA 1
ATOM 917 C C . ASP A 1 117 ? 12.030 -18.313 -11.330 1.00 97.69 117 ASP A C 1
ATOM 919 O O . ASP A 1 117 ? 12.118 -18.552 -10.129 1.00 97.69 117 ASP A O 1
ATOM 923 N N . LEU A 1 118 ? 12.392 -17.139 -11.858 1.00 97.00 118 LEU A N 1
ATOM 924 C CA . LEU A 1 118 ? 12.891 -16.012 -11.069 1.00 97.00 118 LEU A CA 1
ATOM 925 C C . LEU A 1 118 ? 11.846 -15.541 -10.049 1.00 97.00 118 LEU A C 1
ATOM 927 O O . LEU A 1 118 ? 12.163 -15.339 -8.877 1.00 97.00 118 LEU A O 1
ATOM 931 N N . TYR A 1 119 ? 10.589 -15.378 -10.470 1.00 95.88 119 TYR A N 1
ATOM 932 C CA . TYR A 1 119 ? 9.541 -14.943 -9.552 1.00 95.88 119 TYR A CA 1
ATOM 933 C C . TYR A 1 119 ? 9.315 -15.967 -8.431 1.00 95.88 119 TYR A C 1
ATOM 935 O O . TYR A 1 119 ? 9.396 -15.612 -7.257 1.00 95.88 119 TYR A O 1
ATOM 943 N N . LEU A 1 120 ? 9.079 -17.235 -8.780 1.00 96.56 120 LEU A N 1
ATOM 944 C CA . LEU A 1 120 ? 8.706 -18.274 -7.813 1.00 96.56 120 LEU A CA 1
ATOM 945 C C . LEU A 1 120 ? 9.855 -18.671 -6.878 1.00 96.56 120 LEU A C 1
ATOM 947 O O . LEU A 1 120 ? 9.619 -18.973 -5.711 1.00 96.56 120 LEU A O 1
ATOM 951 N N . ASN A 1 121 ? 11.095 -18.695 -7.373 1.00 97.31 121 ASN A N 1
ATOM 952 C CA . ASN A 1 121 ? 12.224 -19.192 -6.585 1.00 97.31 121 ASN A CA 1
ATOM 953 C C . ASN A 1 121 ? 12.969 -18.085 -5.830 1.00 97.31 121 ASN A C 1
ATOM 955 O O . ASN A 1 121 ? 13.507 -18.362 -4.759 1.00 97.31 121 ASN A O 1
ATOM 959 N N . ASP A 1 122 ? 12.988 -16.851 -6.347 1.00 96.31 122 ASP A N 1
ATOM 960 C CA . ASP A 1 122 ? 13.791 -15.767 -5.767 1.00 96.31 122 ASP A CA 1
ATOM 961 C C . ASP A 1 122 ? 12.933 -14.634 -5.173 1.00 96.31 122 ASP A C 1
ATOM 963 O O . ASP A 1 122 ? 13.216 -14.143 -4.072 1.00 96.31 122 ASP A O 1
ATOM 967 N N . MET A 1 123 ? 11.864 -14.212 -5.863 1.00 95.44 123 MET A N 1
ATOM 968 C CA . MET A 1 123 ? 11.054 -13.059 -5.436 1.00 95.44 123 MET A CA 1
ATOM 969 C C . MET A 1 123 ? 9.959 -13.420 -4.423 1.00 95.44 123 MET A C 1
ATOM 971 O O . MET A 1 123 ? 9.902 -12.818 -3.347 1.00 95.44 123 MET A O 1
ATOM 975 N N . GLU A 1 124 ? 9.103 -14.395 -4.740 1.00 95.38 124 GLU A N 1
ATOM 976 C CA . GLU A 1 124 ? 7.970 -14.812 -3.904 1.00 95.38 124 GLU A CA 1
ATOM 977 C C . GLU A 1 124 ? 8.406 -15.203 -2.482 1.00 95.38 124 GLU A C 1
ATOM 979 O O . GLU A 1 124 ? 7.801 -14.696 -1.534 1.00 95.38 124 GLU A O 1
ATOM 984 N N . PRO A 1 125 ? 9.481 -15.991 -2.260 1.00 97.00 125 PRO A N 1
ATOM 985 C CA . PRO A 1 125 ? 9.886 -16.360 -0.904 1.00 97.00 125 PRO A CA 1
ATOM 986 C C . PRO A 1 125 ? 10.278 -15.148 -0.052 1.00 97.00 125 PRO A C 1
ATOM 988 O O . PRO A 1 125 ? 9.953 -15.080 1.136 1.00 97.00 125 PRO A O 1
ATOM 991 N N . THR A 1 126 ? 10.938 -14.162 -0.664 1.00 96.31 126 THR A N 1
ATOM 992 C CA . THR A 1 126 ? 11.331 -12.917 0.006 1.00 96.31 126 THR A CA 1
ATOM 993 C C . THR A 1 126 ? 10.105 -12.072 0.348 1.00 96.31 126 THR A C 1
ATOM 995 O O . THR A 1 126 ? 10.003 -11.539 1.456 1.00 96.31 126 THR A O 1
ATOM 998 N N . LEU A 1 127 ? 9.149 -11.982 -0.580 1.00 93.56 127 LEU A N 1
ATOM 999 C CA . LEU A 1 127 ? 7.881 -11.290 -0.370 1.00 93.56 127 LEU A CA 1
ATOM 1000 C C . LEU A 1 127 ? 7.073 -11.936 0.762 1.00 93.56 127 LEU A C 1
ATOM 1002 O O . LEU A 1 127 ? 6.640 -11.233 1.673 1.00 93.56 127 LEU A O 1
ATOM 1006 N N . VAL A 1 128 ? 6.914 -13.262 0.744 1.00 94.00 128 VAL A N 1
ATOM 1007 C CA . VAL A 1 128 ? 6.199 -14.016 1.784 1.00 94.00 128 VAL A CA 1
ATOM 1008 C C . VAL A 1 128 ? 6.840 -13.785 3.150 1.00 94.00 128 VAL A C 1
ATOM 1010 O O . VAL A 1 128 ? 6.134 -13.436 4.093 1.00 94.00 128 VAL A O 1
ATOM 1013 N N . ALA A 1 129 ? 8.171 -13.862 3.252 1.00 94.69 129 ALA A N 1
ATOM 1014 C CA . ALA A 1 129 ? 8.877 -13.586 4.502 1.00 94.69 129 ALA A CA 1
ATOM 1015 C C . ALA A 1 129 ? 8.639 -12.150 5.012 1.00 94.69 129 ALA A C 1
ATOM 1017 O O . ALA A 1 129 ? 8.434 -11.936 6.210 1.00 94.69 129 ALA A O 1
ATOM 1018 N N . GLY A 1 130 ? 8.623 -11.158 4.114 1.00 91.25 130 GLY A N 1
ATOM 1019 C CA . GLY A 1 130 ? 8.293 -9.773 4.459 1.00 91.25 130 GLY A CA 1
ATOM 1020 C C . GLY A 1 130 ? 6.848 -9.610 4.941 1.00 91.25 130 GLY A C 1
ATOM 1021 O O . GLY A 1 130 ? 6.585 -8.897 5.909 1.00 91.25 130 GLY A O 1
ATOM 1022 N N . MET A 1 131 ? 5.910 -10.311 4.312 1.00 90.25 131 MET A N 1
ATOM 1023 C CA . MET A 1 131 ? 4.491 -10.275 4.667 1.00 90.25 131 MET A CA 1
ATOM 1024 C C . MET A 1 131 ? 4.202 -10.997 5.986 1.00 90.25 131 MET A C 1
ATOM 1026 O O . MET A 1 131 ? 3.431 -10.485 6.800 1.00 90.25 131 MET A O 1
ATOM 1030 N N . ASP A 1 132 ? 4.874 -12.118 6.251 1.00 92.62 132 ASP A N 1
ATOM 1031 C CA . ASP A 1 132 ? 4.862 -12.795 7.551 1.00 92.62 132 ASP A CA 1
ATOM 1032 C C . ASP A 1 132 ? 5.406 -11.875 8.651 1.00 92.62 132 ASP A C 1
ATOM 1034 O O . ASP A 1 132 ? 4.790 -11.730 9.709 1.00 92.62 132 ASP A O 1
ATOM 1038 N N . PHE A 1 133 ? 6.509 -11.168 8.383 1.00 91.00 133 PHE A N 1
ATOM 1039 C CA . PHE A 1 133 ? 7.046 -10.174 9.310 1.00 91.00 133 PHE A CA 1
ATOM 1040 C C . PHE A 1 133 ? 6.035 -9.054 9.601 1.00 91.00 133 PHE A C 1
ATOM 1042 O O . PHE A 1 133 ? 5.823 -8.707 10.763 1.00 91.00 133 PHE A O 1
ATOM 1049 N N . LEU A 1 134 ? 5.370 -8.502 8.582 1.00 88.19 134 LEU A N 1
ATOM 1050 C CA . LEU A 1 134 ? 4.355 -7.461 8.775 1.00 88.19 134 LEU A CA 1
ATOM 1051 C C . LEU A 1 134 ? 3.143 -7.971 9.566 1.00 88.19 134 LEU A C 1
ATOM 1053 O O . LEU A 1 134 ? 2.655 -7.263 10.449 1.00 88.19 134 LEU A O 1
ATOM 1057 N N . ARG A 1 135 ? 2.683 -9.199 9.304 1.00 87.19 135 ARG A N 1
ATOM 1058 C CA . ARG A 1 135 ? 1.576 -9.829 10.038 1.00 87.19 135 ARG A CA 1
ATOM 1059 C C . ARG A 1 135 ? 1.919 -10.026 11.514 1.00 87.19 135 ARG A C 1
ATOM 1061 O O . ARG A 1 135 ? 1.136 -9.644 12.383 1.00 87.19 135 ARG A O 1
ATOM 1068 N N . ASP A 1 136 ? 3.086 -10.601 11.791 1.00 88.75 136 ASP A N 1
ATOM 1069 C CA . ASP A 1 136 ? 3.429 -11.096 13.127 1.00 88.75 136 ASP A CA 1
ATOM 1070 C C . ASP A 1 136 ? 4.140 -10.034 13.984 1.00 88.75 136 ASP A C 1
ATOM 1072 O O . ASP A 1 136 ? 4.020 -10.032 15.211 1.00 88.75 136 ASP A O 1
ATOM 1076 N N . GLN A 1 137 ? 4.845 -9.088 13.350 1.00 85.62 137 GLN A N 1
ATOM 1077 C CA . GLN A 1 137 ? 5.675 -8.069 14.010 1.00 85.62 137 GLN A CA 1
ATOM 1078 C C . GLN A 1 137 ? 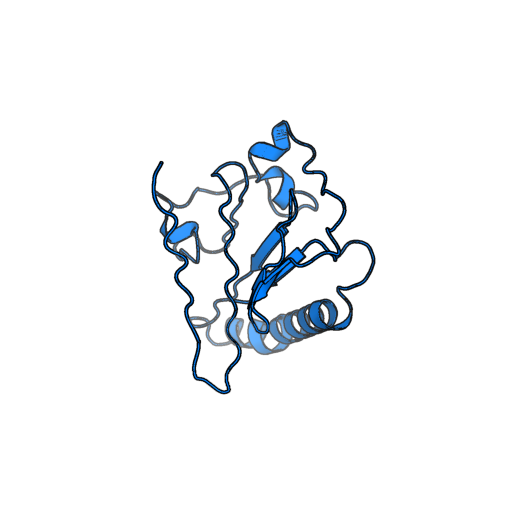5.266 -6.622 13.678 1.00 85.62 137 GLN A C 1
ATOM 1080 O O . GLN A 1 137 ? 5.764 -5.681 14.300 1.00 85.62 137 GLN A O 1
ATOM 1085 N N . GLY A 1 138 ? 4.284 -6.395 12.798 1.00 72.81 138 GLY A N 1
ATOM 1086 C CA . GLY A 1 138 ? 3.804 -5.059 12.398 1.00 72.81 138 GLY A CA 1
ATOM 1087 C C . GLY A 1 138 ? 3.109 -4.235 13.494 1.00 72.81 138 GLY A C 1
ATOM 1088 O O . GLY A 1 138 ? 2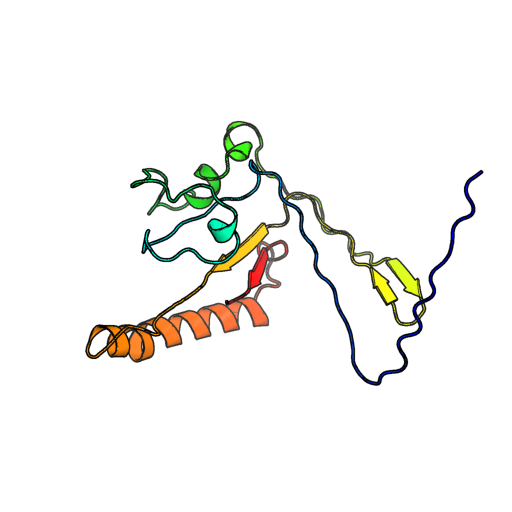.592 -3.153 13.234 1.00 72.81 138 GLY A O 1
ATOM 1089 N N . ARG A 1 139 ? 3.091 -4.694 14.752 1.00 68.75 139 ARG A N 1
ATOM 1090 C CA . ARG A 1 139 ? 2.622 -3.899 15.907 1.00 68.75 139 ARG A CA 1
ATOM 1091 C C . ARG A 1 139 ? 3.704 -3.006 16.523 1.00 68.75 139 ARG A C 1
ATOM 1093 O O . ARG A 1 139 ? 3.396 -2.257 17.466 1.00 68.75 139 ARG A O 1
ATOM 1100 N N . LEU A 1 140 ? 4.935 -3.062 16.007 1.00 57.09 140 LEU A N 1
ATOM 1101 C CA . LEU A 1 140 ? 6.027 -2.173 16.401 1.00 57.09 140 LEU A CA 1
ATOM 1102 C C . LEU A 1 140 ? 5.629 -0.687 16.220 1.00 57.09 140 LEU A C 1
ATOM 1104 O O . LEU A 1 140 ? 4.846 -0.355 15.319 1.00 57.09 140 LEU A O 1
ATOM 1108 N N . PRO A 1 141 ? 6.108 0.228 17.087 1.00 49.56 141 PRO A N 1
ATOM 1109 C CA . PRO A 1 141 ? 5.839 1.660 16.953 1.00 49.56 141 PRO A CA 1
ATOM 1110 C C . PRO A 1 141 ? 6.278 2.160 15.564 1.00 49.56 141 PRO A C 1
ATOM 1112 O O . PRO A 1 141 ? 7.449 2.059 15.225 1.00 49.56 141 PRO A O 1
ATOM 1115 N N . GLY A 1 142 ? 5.334 2.653 14.752 1.00 53.25 142 GLY A N 1
ATOM 1116 C CA . GLY A 1 142 ? 5.564 3.086 13.361 1.00 53.25 142 GLY A CA 1
ATOM 1117 C C . GLY A 1 142 ? 4.702 2.364 12.316 1.00 53.25 142 GLY A C 1
ATOM 1118 O O . GLY A 1 142 ? 4.303 2.977 11.334 1.00 53.25 142 GLY A O 1
ATOM 1119 N N . HIS A 1 143 ? 4.305 1.115 12.575 1.00 51.59 143 HIS A N 1
ATOM 1120 C CA . HIS A 1 143 ? 3.500 0.302 11.646 1.00 51.59 143 HIS A CA 1
ATOM 1121 C C . HIS A 1 143 ? 1.997 0.273 11.994 1.00 51.59 143 HIS A C 1
ATOM 1123 O O . HIS A 1 143 ? 1.172 -0.213 11.226 1.00 51.59 143 HIS A O 1
ATOM 1129 N N . ARG A 1 144 ? 1.599 0.888 13.122 1.00 50.62 144 ARG A N 1
ATOM 1130 C CA . ARG A 1 144 ? 0.205 0.975 13.627 1.00 50.62 144 ARG A CA 1
ATOM 1131 C C . ARG A 1 144 ? -0.718 1.917 12.827 1.00 50.62 144 ARG A C 1
ATOM 1133 O O . ARG A 1 144 ? -1.656 2.493 13.381 1.00 50.62 144 ARG A O 1
ATOM 1140 N N . GLY A 1 145 ? -0.417 2.132 11.553 1.00 50.56 145 GLY A N 1
ATOM 1141 C CA . GLY A 1 145 ? -1.154 3.011 10.646 1.00 50.56 145 GLY A CA 1
ATOM 1142 C C . GLY A 1 145 ? -1.154 2.532 9.196 1.00 50.56 145 GLY A C 1
ATOM 1143 O O . GLY A 1 145 ? -1.506 3.318 8.321 1.00 50.56 145 GLY A O 1
ATOM 1144 N N . GLN A 1 146 ? -0.738 1.286 8.947 1.00 54.25 146 GLN A N 1
ATOM 1145 C CA . GLN A 1 146 ? -0.670 0.692 7.616 1.00 54.25 146 GLN A CA 1
ATOM 1146 C C . GLN A 1 146 ? -1.434 -0.630 7.611 1.00 54.25 146 GLN A C 1
ATOM 1148 O O . GLN A 1 146 ? -1.135 -1.525 8.401 1.00 54.25 146 GLN A O 1
ATOM 1153 N N . LEU A 1 147 ? -2.435 -0.731 6.738 1.00 57.22 147 LEU A N 1
ATOM 1154 C CA . LEU A 1 147 ? -3.063 -2.002 6.393 1.00 57.22 147 LEU A CA 1
ATOM 1155 C C . LEU A 1 147 ? -2.434 -2.497 5.089 1.00 57.22 147 LEU A C 1
ATOM 1157 O O . LEU A 1 147 ? -2.411 -1.766 4.096 1.00 57.22 147 LEU A O 1
ATOM 1161 N N . PHE A 1 148 ? -1.915 -3.722 5.116 1.00 58.97 148 PHE A N 1
ATOM 1162 C CA . PHE A 1 148 ? -1.334 -4.386 3.956 1.00 58.97 148 PHE A CA 1
ATOM 1163 C C . PHE A 1 148 ? -2.321 -5.421 3.431 1.00 58.97 148 PHE A C 1
ATOM 1165 O O . PHE A 1 148 ? -2.680 -6.354 4.149 1.00 58.97 148 PHE A O 1
ATOM 1172 N N . LEU A 1 149 ? -2.744 -5.254 2.181 1.00 58.38 149 LEU A N 1
ATOM 1173 C CA . LEU A 1 149 ? -3.498 -6.262 1.448 1.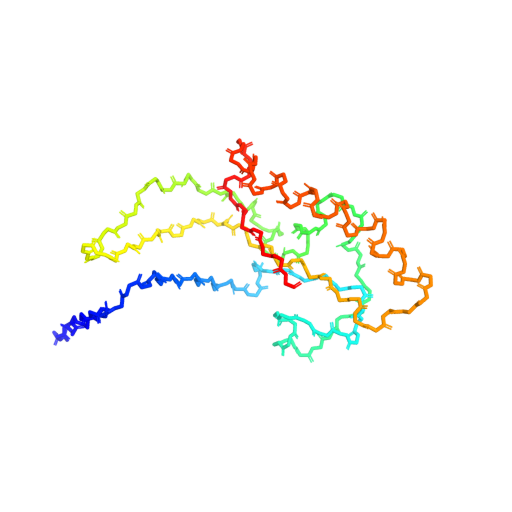00 58.38 149 LEU A CA 1
ATOM 1174 C C . LEU A 1 149 ? -2.628 -6.755 0.291 1.00 58.38 149 LEU A C 1
ATOM 1176 O O . LEU A 1 149 ? -2.247 -5.967 -0.578 1.00 58.38 149 LEU A O 1
ATOM 1180 N N . LEU A 1 150 ? -2.320 -8.051 0.294 1.00 48.84 150 LEU A N 1
ATOM 1181 C CA . LEU A 1 150 ? -1.864 -8.739 -0.911 1.00 48.84 150 LEU A CA 1
ATOM 1182 C C . LEU A 1 150 ? -3.089 -8.993 -1.787 1.00 48.84 150 LEU A C 1
ATOM 1184 O O . LEU A 1 150 ? -4.134 -9.414 -1.282 1.00 48.84 150 LEU A O 1
ATOM 1188 N N . GLY A 1 151 ? -2.961 -8.689 -3.073 1.00 44.94 151 GLY A N 1
ATOM 1189 C CA . GLY A 1 151 ? -3.970 -8.943 -4.093 1.00 44.94 151 GLY A CA 1
ATOM 1190 C C . GLY A 1 151 ? -3.350 -9.645 -5.278 1.00 44.94 151 GLY A C 1
ATOM 1191 O O . GLY A 1 151 ? -2.142 -9.415 -5.506 1.00 44.94 151 GLY A O 1
#